Protein AF-A0A969APT2-F1 (afdb_monomer_lite)

Radius of gyration: 12.65 Å; chains: 1; bounding box: 27×20×39 Å

Structure (mmCIF, N/CA/C/O backbone):
data_AF-A0A969APT2-F1
#
_entry.id   AF-A0A969APT2-F1
#
loop_
_atom_site.group_PDB
_atom_site.id
_atom_site.type_symbol
_atom_site.label_atom_id
_atom_site.label_alt_id
_atom_site.label_comp_id
_atom_site.label_asym_id
_atom_site.label_entity_id
_atom_site.label_seq_id
_atom_site.pdbx_PDB_ins_code
_atom_site.Cartn_x
_atom_site.Cartn_y
_atom_site.Cartn_z
_atom_site.occupancy
_atom_site.B_iso_or_equiv
_atom_site.auth_seq_id
_atom_site.auth_comp_id
_atom_site.auth_asym_id
_atom_site.auth_atom_id
_atom_site.pdbx_PDB_model_num
ATOM 1 N N . MET A 1 1 ? 10.921 6.743 -6.758 1.00 77.81 1 MET A N 1
ATOM 2 C CA . MET A 1 1 ? 9.604 7.410 -6.639 1.00 77.81 1 MET A CA 1
ATOM 3 C C . MET A 1 1 ? 8.542 6.485 -6.047 1.00 77.81 1 MET A C 1
ATOM 5 O O . MET A 1 1 ? 8.153 6.734 -4.918 1.00 77.81 1 MET A O 1
ATOM 9 N N . ALA A 1 2 ? 8.135 5.398 -6.724 1.00 89.12 2 ALA A N 1
ATOM 10 C CA . ALA A 1 2 ? 7.100 4.479 -6.212 1.00 89.12 2 ALA A CA 1
ATOM 11 C C . ALA A 1 2 ? 7.409 3.907 -4.813 1.00 89.12 2 ALA A C 1
ATOM 13 O O . ALA A 1 2 ? 6.534 3.884 -3.959 1.00 89.12 2 ALA A O 1
ATOM 14 N N . ASN A 1 3 ? 8.661 3.526 -4.539 1.00 91.38 3 ASN A N 1
ATOM 15 C CA . ASN A 1 3 ? 9.036 2.987 -3.224 1.00 91.38 3 ASN A CA 1
ATOM 16 C C . ASN A 1 3 ? 8.942 4.041 -2.107 1.00 91.38 3 ASN A C 1
ATOM 18 O O . ASN A 1 3 ? 8.423 3.756 -1.035 1.00 91.38 3 ASN A O 1
ATOM 22 N N . SER A 1 4 ? 9.362 5.279 -2.374 1.00 92.56 4 SER A N 1
ATOM 23 C CA . SER A 1 4 ? 9.246 6.387 -1.416 1.00 92.56 4 SER A CA 1
ATOM 24 C C . SER A 1 4 ? 7.782 6.742 -1.126 1.00 92.56 4 SER A C 1
ATOM 26 O O . SER A 1 4 ? 7.421 6.930 0.031 1.00 92.56 4 SER A O 1
ATOM 28 N N . LEU A 1 5 ? 6.930 6.769 -2.160 1.00 94.19 5 LEU A N 1
ATOM 29 C CA . LEU A 1 5 ? 5.482 6.966 -2.010 1.00 94.19 5 LEU A CA 1
ATOM 30 C C . LEU A 1 5 ? 4.827 5.810 -1.247 1.00 94.19 5 LEU A C 1
ATOM 32 O O . LEU A 1 5 ? 3.986 6.051 -0.387 1.00 94.19 5 LEU A O 1
ATOM 36 N N . SER A 1 6 ? 5.253 4.570 -1.506 1.00 94.44 6 SER A N 1
ATOM 37 C CA . SER A 1 6 ? 4.773 3.394 -0.778 1.00 94.44 6 SER A CA 1
ATOM 38 C C . SER A 1 6 ? 5.110 3.500 0.706 1.00 94.44 6 SER A C 1
ATOM 40 O O . SER A 1 6 ? 4.235 3.285 1.533 1.00 94.44 6 SER A O 1
ATOM 42 N N . ASN A 1 7 ? 6.335 3.902 1.054 1.00 95.94 7 ASN A N 1
ATOM 43 C CA . ASN A 1 7 ? 6.739 4.083 2.450 1.00 95.94 7 ASN A CA 1
ATOM 44 C C . ASN A 1 7 ? 5.937 5.195 3.144 1.00 95.94 7 ASN A C 1
ATOM 46 O O . ASN A 1 7 ? 5.548 5.045 4.301 1.00 95.94 7 ASN A O 1
ATOM 50 N N . LEU A 1 8 ? 5.650 6.293 2.440 1.00 96.62 8 LEU A N 1
ATOM 51 C CA . LEU A 1 8 ? 4.819 7.374 2.971 1.00 96.62 8 LEU A CA 1
ATOM 52 C C . LEU A 1 8 ? 3.363 6.926 3.185 1.00 96.62 8 LEU A C 1
ATOM 54 O O . LEU A 1 8 ? 2.769 7.230 4.218 1.00 96.62 8 LEU A O 1
ATOM 58 N N . ALA A 1 9 ? 2.798 6.170 2.241 1.00 95.25 9 ALA A N 1
ATOM 59 C CA . ALA A 1 9 ? 1.460 5.598 2.367 1.00 95.25 9 ALA A CA 1
ATOM 60 C C . ALA A 1 9 ? 1.371 4.625 3.554 1.00 95.25 9 ALA A C 1
ATOM 62 O O . ALA A 1 9 ? 0.416 4.686 4.331 1.00 95.25 9 ALA A O 1
ATOM 63 N N . THR A 1 10 ? 2.399 3.794 3.750 1.00 95.38 10 THR A N 1
ATOM 64 C CA . THR A 1 10 ? 2.541 2.932 4.929 1.00 95.38 10 THR A CA 1
ATOM 65 C C . THR A 1 10 ? 2.541 3.745 6.222 1.00 95.38 10 THR A C 1
ATOM 67 O O . THR A 1 10 ? 1.810 3.416 7.154 1.00 95.38 10 THR A O 1
ATOM 70 N N . LEU A 1 11 ? 3.308 4.838 6.283 1.00 96.50 11 LEU A N 1
ATOM 71 C CA . LEU A 1 11 ? 3.345 5.707 7.459 1.00 96.50 11 LEU A CA 1
ATOM 72 C C . LEU A 1 11 ? 1.967 6.311 7.768 1.00 96.50 11 LEU A C 1
ATOM 74 O O . LEU A 1 11 ? 1.546 6.319 8.923 1.00 96.50 11 LEU A O 1
ATOM 78 N N . PHE A 1 12 ? 1.236 6.777 6.752 1.00 94.19 12 PHE A N 1
ATOM 79 C CA . PHE A 1 12 ? -0.123 7.286 6.947 1.00 94.19 12 PHE A CA 1
ATOM 80 C C . PHE A 1 12 ? -1.091 6.212 7.445 1.00 94.19 12 PHE A C 1
ATOM 82 O O . PHE A 1 12 ? -1.940 6.523 8.281 1.00 94.19 12 PHE A O 1
ATOM 89 N N . ALA A 1 13 ? -0.948 4.963 6.993 1.00 91.50 13 ALA A N 1
ATOM 90 C CA . ALA A 1 13 ? -1.756 3.854 7.493 1.00 91.50 13 ALA A CA 1
ATOM 91 C C . ALA A 1 13 ? -1.516 3.633 8.996 1.00 91.50 13 ALA A C 1
ATOM 93 O O . ALA A 1 13 ? -2.472 3.579 9.763 1.00 91.50 13 ALA A O 1
ATOM 94 N N . TYR A 1 14 ? -0.251 3.622 9.435 1.00 91.19 14 TYR A N 1
ATOM 95 C CA . TYR A 1 14 ? 0.094 3.498 10.857 1.00 91.19 14 TYR A CA 1
ATOM 96 C C . TYR A 1 14 ? -0.394 4.670 11.719 1.00 91.19 14 TYR A C 1
ATOM 98 O O . TYR A 1 14 ? -0.673 4.485 12.898 1.00 91.19 14 TYR A O 1
ATOM 106 N N . GLN A 1 15 ? -0.539 5.865 11.143 1.00 91.94 15 GLN A N 1
ATOM 107 C CA . GLN A 1 15 ? -1.101 7.040 11.824 1.00 91.94 15 GLN A CA 1
ATOM 108 C C . GLN A 1 15 ? -2.641 7.057 11.846 1.00 91.94 15 GLN A C 1
ATOM 110 O O . GLN A 1 15 ? -3.232 8.061 12.238 1.00 91.94 15 GLN A O 1
ATOM 115 N N . GLY A 1 16 ? -3.313 6.009 11.353 1.00 89.62 16 GLY A N 1
ATOM 116 C CA . GLY A 1 16 ? -4.774 5.970 11.229 1.00 89.62 16 GLY A CA 1
ATOM 117 C C . GLY A 1 16 ? -5.332 6.878 10.125 1.00 89.62 16 GLY A C 1
ATOM 118 O O . GLY A 1 16 ? -6.545 7.008 9.965 1.00 89.62 16 GLY A O 1
ATOM 119 N N . ARG A 1 17 ? -4.472 7.493 9.304 1.00 92.69 17 ARG A N 1
ATOM 120 C CA . ARG A 1 17 ? -4.856 8.397 8.208 1.00 92.69 17 ARG A CA 1
ATOM 121 C C . ARG A 1 17 ? -5.211 7.599 6.952 1.00 92.69 17 ARG A C 1
ATOM 123 O O . ARG A 1 17 ? -4.580 7.748 5.903 1.00 92.69 17 ARG A O 1
ATOM 130 N N . ALA A 1 18 ? -6.246 6.766 7.054 1.00 90.44 18 ALA A N 1
ATOM 131 C CA . ALA A 1 18 ? -6.630 5.792 6.030 1.00 90.44 18 ALA A CA 1
ATOM 132 C C . ALA A 1 18 ? -6.856 6.409 4.636 1.00 90.44 18 ALA A C 1
ATOM 134 O O . ALA A 1 18 ? -6.368 5.874 3.645 1.00 90.44 18 ALA A O 1
ATOM 135 N N . ALA A 1 19 ? -7.515 7.569 4.539 1.00 91.19 19 ALA A N 1
ATOM 136 C CA . ALA A 1 19 ? -7.754 8.224 3.248 1.00 91.19 19 ALA A CA 1
ATOM 137 C C . ALA A 1 19 ? -6.451 8.668 2.550 1.00 91.19 19 ALA A C 1
ATOM 139 O O . ALA A 1 19 ? -6.295 8.485 1.341 1.00 91.19 19 ALA A O 1
ATOM 140 N N . ALA A 1 20 ? -5.493 9.211 3.311 1.00 93.31 20 ALA A N 1
ATOM 141 C CA . ALA A 1 20 ? -4.192 9.615 2.777 1.00 93.31 20 ALA A CA 1
ATOM 142 C C . ALA A 1 20 ? -3.352 8.395 2.364 1.00 93.31 20 ALA A C 1
ATOM 144 O O . ALA A 1 20 ? -2.715 8.414 1.311 1.00 93.31 20 ALA A O 1
ATOM 145 N N . ALA A 1 21 ? -3.400 7.319 3.155 1.00 95.69 21 ALA A N 1
ATOM 146 C CA . ALA A 1 21 ? -2.749 6.056 2.825 1.00 95.69 21 ALA A CA 1
ATOM 147 C C . ALA A 1 21 ? -3.321 5.427 1.543 1.00 95.69 21 ALA A C 1
ATOM 149 O O . ALA A 1 21 ? -2.560 5.062 0.649 1.00 95.69 21 ALA A O 1
ATOM 150 N N . ALA A 1 22 ? -4.651 5.356 1.413 1.00 94.69 22 ALA A N 1
ATOM 151 C CA . ALA A 1 22 ? -5.318 4.796 0.238 1.00 94.69 22 ALA A CA 1
ATOM 152 C C . ALA A 1 22 ? -4.967 5.571 -1.040 1.00 94.69 22 ALA A C 1
ATOM 154 O O . ALA A 1 22 ? -4.626 4.965 -2.055 1.00 94.69 22 ALA A O 1
ATOM 155 N N . ARG A 1 23 ? -4.965 6.911 -0.977 1.00 95.25 23 ARG A N 1
ATOM 156 C CA . ARG A 1 23 ? -4.521 7.749 -2.098 1.00 95.25 23 ARG A CA 1
ATOM 157 C C . ARG A 1 23 ? -3.071 7.454 -2.484 1.00 95.25 23 ARG A C 1
ATOM 159 O O . ARG A 1 23 ? -2.795 7.229 -3.658 1.00 95.25 23 ARG A O 1
ATOM 166 N N . GLY A 1 24 ? -2.164 7.412 -1.506 1.00 97.06 24 GLY A N 1
ATOM 167 C CA . GLY A 1 24 ? -0.747 7.136 -1.752 1.00 97.06 24 GLY A CA 1
ATOM 168 C C . GLY A 1 24 ? -0.516 5.765 -2.394 1.00 97.06 24 GLY A C 1
ATOM 169 O O . GLY A 1 24 ? 0.207 5.660 -3.383 1.00 97.06 24 GLY A O 1
ATOM 170 N N . TYR A 1 25 ? -1.181 4.717 -1.901 1.00 97.62 25 TYR A N 1
ATOM 171 C CA . TYR A 1 25 ? -1.110 3.393 -2.521 1.00 97.62 25 TYR A CA 1
ATOM 172 C C . TYR A 1 25 ? -1.740 3.350 -3.918 1.00 97.62 25 TYR A C 1
ATOM 174 O O . TYR A 1 25 ? -1.218 2.644 -4.775 1.00 97.62 25 TYR A O 1
ATOM 182 N N . GLY A 1 26 ? -2.792 4.128 -4.190 1.00 96.94 26 GLY A N 1
ATOM 183 C CA . GLY A 1 26 ? -3.357 4.270 -5.536 1.00 96.94 26 GLY A CA 1
ATOM 184 C C . GLY A 1 26 ? -2.372 4.882 -6.539 1.00 96.94 26 GLY A C 1
ATOM 185 O O . GLY A 1 26 ? -2.217 4.372 -7.647 1.00 96.94 26 GLY A O 1
ATOM 186 N N . GLU A 1 27 ? -1.636 5.922 -6.138 1.00 97.38 27 GLU A N 1
ATOM 187 C CA . GLU A 1 27 ? -0.585 6.526 -6.972 1.00 97.38 27 GLU A CA 1
ATOM 188 C C . GLU A 1 27 ? 0.571 5.539 -7.226 1.00 97.38 27 GLU A C 1
ATOM 190 O O . GLU A 1 27 ? 1.048 5.398 -8.355 1.00 97.38 27 GLU A O 1
ATOM 195 N N . VAL A 1 28 ? 0.987 4.790 -6.198 1.00 97.94 28 VAL A N 1
ATOM 196 C CA . VAL A 1 28 ? 1.994 3.721 -6.328 1.00 97.94 28 VAL A CA 1
ATOM 197 C C . VAL A 1 28 ? 1.518 2.623 -7.278 1.00 97.94 28 VAL A C 1
ATOM 199 O O . VAL A 1 28 ? 2.306 2.152 -8.101 1.00 97.94 28 VAL A O 1
ATOM 202 N N . LEU A 1 29 ? 0.245 2.233 -7.185 1.00 97.88 29 LEU A N 1
ATOM 203 C CA . LEU A 1 29 ? -0.358 1.197 -8.016 1.00 97.88 29 LEU A CA 1
ATOM 204 C C . LEU A 1 29 ? -0.327 1.590 -9.492 1.00 97.88 29 LEU A C 1
ATOM 206 O O . LEU A 1 29 ? 0.129 0.797 -10.311 1.00 97.88 29 LEU A O 1
ATOM 210 N N . ALA A 1 30 ? -0.732 2.819 -9.819 1.00 97.56 30 ALA A N 1
ATOM 211 C CA . ALA A 1 30 ? -0.713 3.323 -11.189 1.00 97.56 30 ALA A CA 1
ATOM 212 C C . ALA A 1 30 ? 0.707 3.302 -11.783 1.00 97.56 30 ALA A C 1
ATOM 214 O O . ALA A 1 30 ? 0.917 2.796 -12.885 1.00 97.56 30 ALA A O 1
ATOM 215 N N . ILE A 1 31 ? 1.705 3.771 -11.023 1.00 97.19 31 ILE A N 1
ATOM 216 C CA . ILE A 1 31 ? 3.108 3.768 -11.467 1.00 97.19 31 ILE A CA 1
ATOM 217 C C . ILE A 1 31 ? 3.613 2.336 -11.684 1.00 97.19 31 ILE A C 1
ATOM 219 O O . ILE A 1 31 ? 4.289 2.063 -12.678 1.00 97.19 31 ILE A O 1
ATOM 223 N N . ARG A 1 32 ? 3.323 1.421 -10.751 1.00 97.25 32 ARG A N 1
ATOM 224 C CA . ARG A 1 32 ? 3.788 0.029 -10.827 1.00 97.25 32 ARG A CA 1
ATOM 225 C C . ARG A 1 32 ? 3.104 -0.734 -11.955 1.00 97.25 32 ARG A C 1
ATOM 227 O O . ARG A 1 32 ? 3.804 -1.400 -12.703 1.00 97.25 32 ARG A O 1
ATOM 234 N N . GLN A 1 33 ? 1.797 -0.572 -12.149 1.00 97.12 33 GLN A N 1
ATOM 235 C CA . GLN A 1 33 ? 1.088 -1.174 -13.281 1.00 97.12 33 GLN A CA 1
ATOM 236 C C . G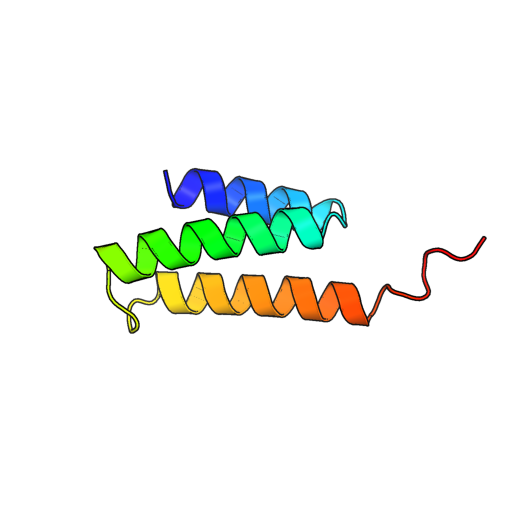LN A 1 33 ? 1.644 -0.680 -14.619 1.00 97.12 33 GLN A C 1
ATOM 238 O O . GLN A 1 33 ? 1.918 -1.494 -15.495 1.00 97.12 33 GLN A O 1
ATOM 243 N N . GLN A 1 34 ? 1.887 0.629 -14.757 1.00 97.50 34 GLN A N 1
ATOM 244 C CA . GLN A 1 34 ? 2.431 1.196 -15.992 1.00 97.50 34 GLN A CA 1
ATOM 245 C C . GLN A 1 34 ? 3.846 0.686 -16.305 1.00 97.50 34 GLN A C 1
ATOM 247 O O . GLN A 1 34 ? 4.193 0.517 -17.470 1.00 97.50 34 GLN A O 1
ATOM 252 N N . ARG A 1 35 ? 4.686 0.480 -15.283 1.00 97.12 35 ARG A N 1
ATOM 253 C CA . ARG A 1 35 ? 6.104 0.124 -15.472 1.00 97.12 35 ARG A CA 1
ATOM 254 C C . ARG A 1 35 ? 6.388 -1.372 -15.467 1.00 97.12 35 ARG A C 1
ATOM 256 O O . ARG A 1 35 ? 7.351 -1.789 -16.098 1.00 97.12 35 ARG A O 1
ATOM 263 N N . LEU A 1 36 ? 5.623 -2.141 -14.702 1.00 96.94 36 LEU A N 1
ATOM 264 C CA . LEU A 1 36 ? 5.924 -3.537 -14.379 1.00 96.94 36 LEU A CA 1
ATOM 265 C C . LEU A 1 36 ? 4.854 -4.504 -14.900 1.00 96.94 36 LEU A C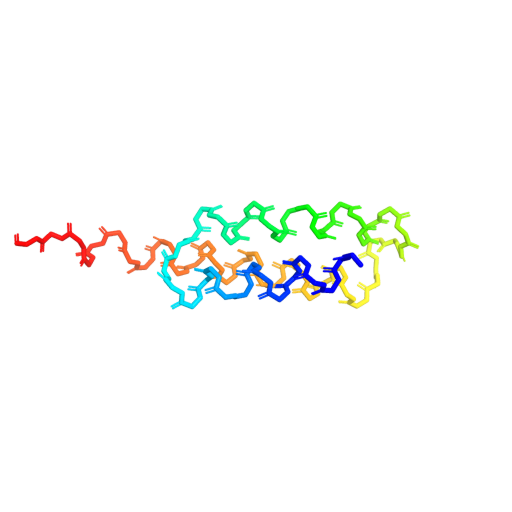 1
ATOM 267 O O . LEU A 1 36 ? 5.120 -5.696 -15.002 1.00 96.94 36 LEU A O 1
ATOM 271 N N . GLY A 1 37 ? 3.664 -4.002 -15.242 1.00 96.88 37 GLY A N 1
ATOM 272 C CA . GLY A 1 37 ? 2.516 -4.824 -15.617 1.00 96.88 37 GLY A CA 1
ATOM 273 C C . GLY A 1 37 ? 1.719 -5.331 -14.412 1.00 96.88 37 GLY A C 1
ATOM 274 O O . GLY A 1 37 ? 2.167 -5.270 -13.267 1.00 96.88 37 GLY A O 1
ATOM 275 N N . ALA A 1 38 ? 0.501 -5.806 -14.676 1.00 95.88 38 ALA A N 1
ATOM 276 C CA . ALA A 1 38 ? -0.466 -6.178 -13.642 1.00 95.88 38 ALA A CA 1
ATOM 277 C C . ALA A 1 38 ? -0.048 -7.402 -12.805 1.00 95.88 38 ALA A C 1
ATOM 279 O O . ALA A 1 38 ? -0.328 -7.433 -11.609 1.00 95.88 38 ALA A O 1
ATOM 280 N N . ASP A 1 39 ? 0.665 -8.359 -13.406 1.00 96.44 39 ASP A N 1
ATOM 281 C CA . ASP A 1 39 ? 1.060 -9.619 -12.756 1.00 96.44 39 ASP A CA 1
ATOM 282 C C . ASP A 1 39 ? 2.340 -9.498 -11.914 1.00 96.44 39 ASP A C 1
ATOM 284 O O . ASP A 1 39 ? 2.778 -10.460 -11.280 1.00 96.44 39 ASP A O 1
ATOM 288 N N . HIS A 1 40 ? 2.970 -8.320 -11.891 1.00 97.56 40 HIS A N 1
ATOM 289 C CA . HIS A 1 40 ? 4.203 -8.135 -11.141 1.00 97.56 40 HIS A CA 1
ATOM 290 C C . HIS A 1 40 ? 3.947 -8.208 -9.621 1.00 97.56 40 HIS A C 1
ATOM 292 O O . HIS A 1 40 ? 3.018 -7.558 -9.126 1.00 97.56 40 HIS A O 1
ATOM 298 N N . PRO A 1 41 ? 4.803 -8.889 -8.833 1.00 97.88 41 PRO A N 1
ATOM 299 C CA . PRO A 1 41 ? 4.628 -9.030 -7.383 1.00 97.88 41 PRO A CA 1
ATOM 300 C C . PRO A 1 41 ? 4.417 -7.704 -6.639 1.00 97.88 41 PRO A C 1
ATOM 302 O O . PRO A 1 41 ? 3.588 -7.614 -5.737 1.00 97.88 41 PRO A O 1
ATOM 305 N N . ASP A 1 42 ? 5.113 -6.643 -7.054 1.00 96.94 42 ASP A N 1
ATOM 306 C CA . ASP A 1 42 ? 4.961 -5.312 -6.454 1.00 96.94 42 ASP A CA 1
ATOM 307 C C . ASP A 1 42 ? 3.574 -4.683 -6.664 1.00 96.94 42 ASP A C 1
ATOM 309 O O . ASP A 1 42 ? 3.145 -3.876 -5.835 1.00 96.94 42 ASP A O 1
ATOM 313 N N . VAL A 1 43 ? 2.875 -5.020 -7.755 1.00 97.62 43 VAL A N 1
ATOM 314 C CA . VAL A 1 43 ? 1.488 -4.588 -7.996 1.00 97.62 43 VAL A CA 1
ATOM 315 C C . VAL A 1 43 ? 0.552 -5.328 -7.045 1.00 97.62 43 VAL A C 1
ATOM 317 O O . VAL A 1 43 ? -0.254 -4.689 -6.364 1.00 97.62 43 VAL A O 1
ATOM 320 N N . ALA A 1 44 ? 0.720 -6.648 -6.920 1.00 97.81 44 ALA A N 1
ATOM 321 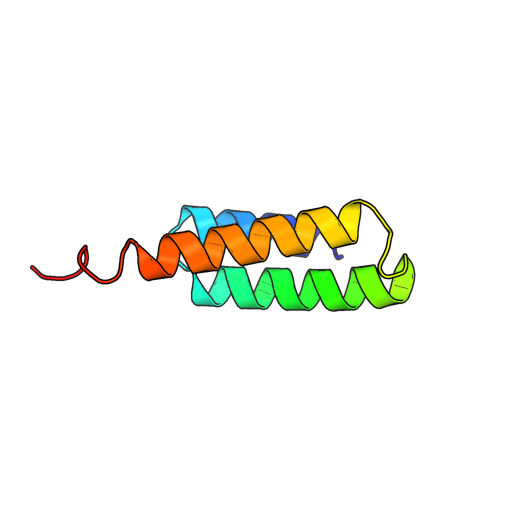C CA . ALA A 1 44 ? -0.024 -7.474 -5.969 1.00 97.81 44 ALA A CA 1
ATOM 322 C C . ALA A 1 44 ? 0.171 -6.990 -4.520 1.00 97.81 44 ALA A C 1
ATOM 324 O O . ALA A 1 44 ? -0.796 -6.834 -3.773 1.00 97.81 44 ALA A O 1
ATOM 325 N N . LEU A 1 45 ? 1.410 -6.663 -4.140 1.00 97.38 45 LEU A N 1
ATOM 326 C CA . LEU A 1 45 ? 1.732 -6.136 -2.816 1.00 97.38 45 LEU A CA 1
ATOM 327 C C . LEU A 1 45 ? 1.033 -4.795 -2.548 1.00 97.38 45 LEU A C 1
ATOM 329 O O . LEU A 1 45 ? 0.469 -4.592 -1.471 1.00 97.38 45 LEU A O 1
ATOM 333 N N . THR A 1 46 ? 1.027 -3.879 -3.522 1.00 97.38 46 THR A N 1
ATOM 334 C CA . THR A 1 46 ? 0.328 -2.593 -3.379 1.00 97.38 46 THR A CA 1
ATOM 335 C C . THR A 1 46 ? -1.179 -2.778 -3.210 1.00 97.38 46 THR A C 1
ATOM 337 O O . THR A 1 46 ? -1.776 -2.112 -2.364 1.00 97.38 46 THR A O 1
ATOM 340 N N . LEU A 1 47 ? -1.793 -3.698 -3.957 1.00 97.69 47 LEU A N 1
ATOM 341 C CA . LEU A 1 47 ? -3.214 -4.032 -3.818 1.00 97.69 47 LEU A CA 1
ATOM 342 C C . LEU A 1 47 ? -3.537 -4.635 -2.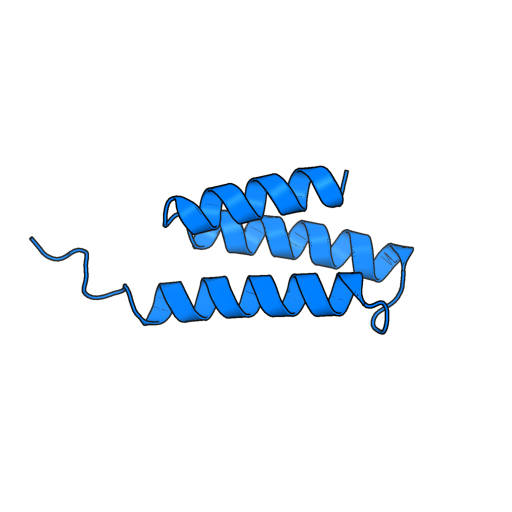442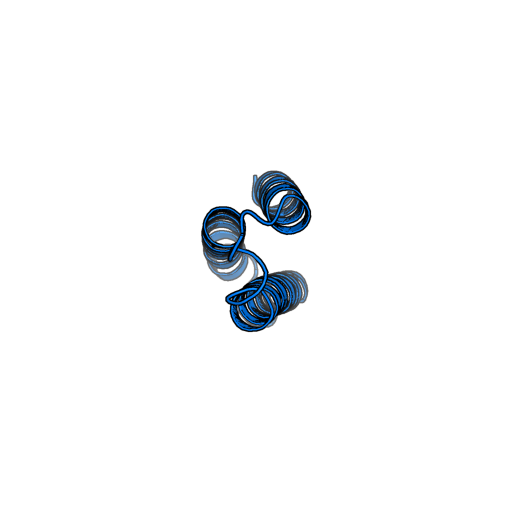 1.00 97.69 47 LEU A C 1
ATOM 344 O O . LEU A 1 47 ? -4.544 -4.269 -1.829 1.00 97.69 47 LEU A O 1
ATOM 348 N N . GLY A 1 48 ? -2.666 -5.507 -1.924 1.00 97.00 48 GLY A N 1
ATOM 349 C CA . GLY A 1 48 ? -2.792 -6.061 -0.574 1.00 97.00 48 GLY A CA 1
ATOM 350 C C . GLY A 1 48 ? -2.768 -4.970 0.499 1.00 97.00 48 GLY A C 1
ATOM 351 O O . GLY A 1 48 ? -3.630 -4.933 1.381 1.00 97.00 48 GLY A O 1
ATOM 352 N N . ASN A 1 49 ? -1.849 -4.012 0.374 1.00 95.44 49 ASN A N 1
ATOM 353 C CA . ASN A 1 49 ? -1.761 -2.881 1.296 1.00 95.44 49 ASN A CA 1
ATOM 354 C C . ASN A 1 49 ? -2.987 -1.958 1.217 1.00 95.44 49 ASN A C 1
ATOM 356 O O . ASN A 1 49 ? -3.521 -1.565 2.254 1.00 95.44 49 ASN A O 1
ATOM 360 N N . LEU A 1 50 ? -3.475 -1.653 0.010 1.00 95.44 50 LEU A N 1
ATOM 361 C CA . LEU A 1 50 ? -4.693 -0.862 -0.198 1.00 95.44 50 LEU A CA 1
ATOM 362 C C . LEU A 1 50 ? -5.911 -1.529 0.466 1.00 95.44 50 LEU A C 1
ATOM 364 O O . LEU A 1 50 ? -6.686 -0.880 1.169 1.00 95.44 50 LEU A O 1
ATOM 368 N N . THR A 1 51 ? -6.042 -2.845 0.291 1.00 94.69 51 THR A N 1
ATOM 369 C CA . THR A 1 51 ? -7.108 -3.644 0.908 1.00 94.69 51 THR A CA 1
ATOM 370 C C . THR A 1 51 ? -7.023 -3.597 2.433 1.00 94.69 51 THR A C 1
ATOM 372 O O . THR A 1 51 ? -8.039 -3.393 3.096 1.00 94.69 51 THR A O 1
ATOM 375 N N . SER A 1 52 ? -5.816 -3.711 2.997 1.00 93.25 52 SER A N 1
ATOM 376 C CA . SER A 1 52 ? -5.589 -3.616 4.444 1.00 93.25 52 SER A CA 1
ATOM 377 C C . SER A 1 52 ? -6.017 -2.254 5.006 1.00 93.25 52 SER A C 1
ATOM 379 O O . SER A 1 52 ? -6.710 -2.195 6.022 1.00 93.25 52 SER A O 1
ATOM 381 N N . VAL A 1 53 ? -5.705 -1.158 4.303 1.00 92.69 53 VAL A N 1
ATOM 382 C CA . VAL A 1 53 ? -6.138 0.198 4.684 1.00 92.69 53 VAL A CA 1
ATOM 383 C C . VAL A 1 53 ? -7.664 0.315 4.703 1.00 92.69 53 VAL A C 1
ATOM 385 O O . VAL A 1 53 ? -8.229 0.817 5.676 1.00 92.69 53 VAL A O 1
ATOM 388 N N . TYR A 1 54 ? -8.354 -0.180 3.672 1.00 87.31 54 TYR A N 1
ATOM 389 C CA . TYR A 1 54 ? -9.820 -0.158 3.649 1.00 87.31 54 TYR A CA 1
ATOM 390 C C . TYR A 1 54 ? -10.444 -1.057 4.718 1.00 87.31 54 TYR A C 1
ATOM 392 O O . TYR A 1 54 ? -11.466 -0.696 5.303 1.00 87.31 54 TYR A O 1
ATOM 400 N N . TRP A 1 55 ? -9.835 -2.208 5.002 1.00 86.62 55 TRP A N 1
ATOM 401 C CA . TRP A 1 55 ? -10.292 -3.101 6.061 1.00 86.62 55 TRP A CA 1
ATOM 402 C C . TRP A 1 55 ? -10.191 -2.443 7.437 1.00 86.62 55 TRP A C 1
ATOM 404 O O . TRP A 1 55 ? -11.146 -2.479 8.211 1.00 86.62 55 TRP A O 1
ATOM 414 N N . GLN A 1 56 ? -9.070 -1.778 7.725 1.00 81.12 56 GLN A N 1
ATOM 415 C CA . GLN A 1 56 ? -8.911 -0.998 8.950 1.00 81.12 56 GLN A CA 1
ATOM 416 C C . GLN A 1 56 ? -9.945 0.134 9.017 1.00 81.12 56 GLN A C 1
ATOM 418 O O . GLN A 1 56 ? -10.623 0.274 10.031 1.00 81.12 56 GLN A O 1
ATOM 423 N N . GLN A 1 57 ? -1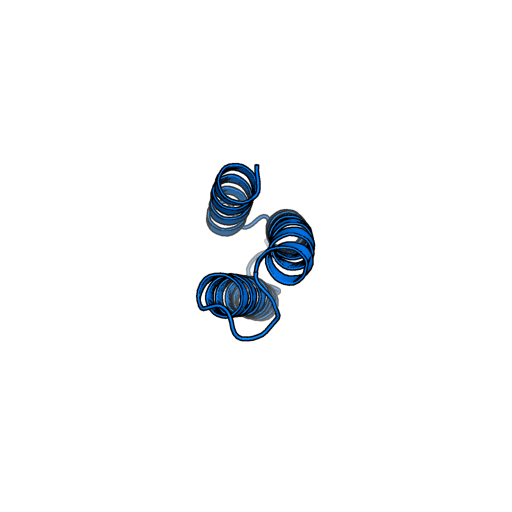0.173 0.873 7.927 1.00 77.00 57 GLN A N 1
ATOM 424 C CA . GLN A 1 57 ? -11.164 1.955 7.905 1.00 77.00 57 GLN A CA 1
ATOM 425 C C . GLN A 1 57 ? -12.591 1.486 8.240 1.00 77.00 57 GLN A C 1
ATOM 427 O O . GLN A 1 57 ? -13.318 2.212 8.911 1.00 77.00 57 GLN A O 1
ATOM 432 N N . ARG A 1 58 ? -12.995 0.281 7.810 1.00 72.50 58 ARG A N 1
ATOM 433 C CA . ARG A 1 58 ? -14.319 -0.294 8.124 1.00 72.50 58 ARG A CA 1
ATOM 434 C C . ARG A 1 58 ? -14.424 -0.915 9.515 1.00 72.50 58 ARG A C 1
ATOM 436 O O . ARG A 1 58 ? -15.535 -1.148 9.971 1.00 72.50 58 ARG A O 1
ATOM 443 N N . ARG A 1 59 ? -13.298 -1.172 10.185 1.00 60.19 59 ARG A N 1
ATOM 444 C CA . ARG A 1 59 ? -13.253 -1.691 11.563 1.00 60.19 59 ARG A CA 1
ATOM 445 C C . ARG A 1 59 ? -13.068 -0.612 12.627 1.00 60.19 59 ARG A C 1
ATOM 447 O O . ARG A 1 59 ? -13.366 -0.865 13.785 1.00 60.19 59 ARG A O 1
ATOM 454 N N . TYR A 1 60 ? -12.596 0.570 12.238 1.00 57.72 60 TYR A N 1
ATOM 455 C CA . TYR A 1 60 ? -12.490 1.747 13.099 1.00 57.72 60 TYR A CA 1
ATOM 456 C C . TYR A 1 60 ? -13.571 2.850 12.940 1.00 57.72 60 TYR A C 1
ATOM 458 O O . TYR A 1 60 ? -13.352 3.910 13.527 1.00 57.72 60 TYR A O 1
ATOM 466 N N . PRO A 1 61 ? -14.729 2.697 12.245 1.00 55.06 61 PRO A N 1
ATOM 467 C CA . PRO A 1 61 ? -15.737 3.763 12.223 1.00 55.06 61 PRO A CA 1
ATOM 468 C C . PRO A 1 61 ? -16.280 4.093 13.624 1.00 55.06 61 PRO A C 1
ATOM 470 O O . PRO A 1 61 ? -16.738 5.206 13.849 1.00 55.06 61 PRO A O 1
ATOM 473 N N . GLU A 1 62 ? -16.200 3.148 14.566 1.00 49.00 62 GLU A N 1
ATOM 474 C CA . GLU A 1 62 ? -16.785 3.236 15.912 1.00 49.00 62 GLU A CA 1
ATOM 475 C C . GLU A 1 62 ? -15.804 3.722 16.994 1.00 49.00 62 GLU A C 1
ATOM 477 O O . GLU A 1 62 ? -16.218 4.017 18.109 1.00 49.00 62 GLU A O 1
ATOM 482 N N . ALA A 1 63 ? -14.507 3.856 16.694 1.00 50.47 63 ALA A N 1
ATOM 483 C CA . ALA A 1 63 ? -13.504 4.253 17.691 1.00 50.47 63 ALA A CA 1
ATOM 484 C C . ALA A 1 63 ? -13.381 5.781 17.886 1.00 50.47 63 ALA A C 1
ATOM 486 O O . ALA A 1 63 ? -12.522 6.234 18.640 1.00 50.47 63 ALA A O 1
ATOM 487 N N . ILE A 1 64 ? -14.211 6.579 17.201 1.00 47.53 64 ILE A N 1
ATOM 488 C CA . ILE A 1 64 ? -14.214 8.052 17.267 1.00 47.53 64 ILE A CA 1
ATOM 489 C C . ILE A 1 64 ? -15.590 8.562 17.728 1.00 47.53 64 ILE A C 1
ATOM 491 O O . ILE A 1 64 ? -16.156 9.488 17.151 1.00 47.53 64 ILE A O 1
ATOM 495 N N . ALA A 1 65 ? -16.149 7.938 18.761 1.00 33.22 65 ALA A N 1
ATOM 496 C CA . ALA A 1 65 ? -17.214 8.531 19.559 1.00 33.22 65 ALA A CA 1
ATOM 497 C C . ALA A 1 65 ? -16.655 8.763 20.977 1.00 33.22 65 ALA A C 1
ATOM 499 O O . ALA A 1 65 ? -16.306 7.775 21.627 1.00 33.22 65 ALA A O 1
ATOM 500 N N . PRO A 1 66 ? -16.464 10.022 21.425 1.00 43.28 66 PRO A N 1
ATOM 501 C CA . PRO A 1 66 ? -16.250 10.318 22.840 1.00 43.28 66 PRO A CA 1
ATOM 502 C C . PRO A 1 66 ? -17.505 10.035 23.675 1.00 43.28 66 PRO A C 1
ATOM 504 O O . PRO A 1 66 ? -18.626 10.148 23.123 1.00 43.28 66 PRO A O 1
#

Foldseek 3Di:
DLVVLQVVLVVCLVVLVLVSSLVSLVVSLVVCCVPPNCPDVSNVVSVVSNVVSVVVVVVCPPVPDD

Secondary structure (DSSP, 8-state):
-HHHHHHHHHHHHHTT-HHHHHHHHHHHHHHHHHHH-TTSHHHHHHHHHHHHHHHHHHHSTTTT--

pLDDT: mean 88.41, std 15.54, range [33.22, 97.94]

Sequence (66 aa):
MANSLSNLATLFAYQGRAAAAARGYGEVLAIRQQRLGADHPDVALTLGNLTSVYWQQRRYPEAIAP